Protein AF-A0A2K8WMW6-F1 (afdb_monomer_lite)

Radius of gyration: 21.66 Å; chains: 1; bounding box: 28×39×56 Å

Secondary structure (DSSP, 8-state):
--HHHHHHHHHHHHHHHHHHHHS-------SS---S---S------

Sequence (46 aa):
MNILQILEAISNYLTEGFAMIFSAEKDELPEIGVQPFECMPYAQQK

Foldseek 3Di:
DDPVVVVVVVVVVVVVVCCVVPPPPPPPPPPDPDDPDDDDDPDDDD

pLDDT: mean 75.65, std 14.51, range [47.06, 94.44]

Structure (mmCIF, N/CA/C/O backbone):
data_AF-A0A2K8WMW6-F1
#
_entry.id   AF-A0A2K8WMW6-F1
#
loop_
_atom_site.group_PDB
_atom_site.id
_atom_site.type_symbol
_atom_site.label_atom_id
_atom_site.label_alt_id
_atom_site.label_comp_id
_atom_site.label_asym_id
_atom_site.label_entity_id
_atom_site.label_seq_id
_atom_site.pdbx_PDB_ins_code
_atom_site.Cartn_x
_atom_site.Cartn_y
_atom_site.Cartn_z
_atom_site.occupancy
_atom_site.B_iso_or_equiv
_atom_site.auth_seq_id
_atom_site.auth_comp_id
_atom_site.auth_asym_id
_atom_site.auth_atom_id
_atom_site.pdbx_PDB_model_num
ATOM 1 N N . MET A 1 1 ? -20.493 0.890 16.950 1.00 57.19 1 MET A N 1
ATOM 2 C CA . MET A 1 1 ? -19.248 0.767 16.164 1.00 57.19 1 MET A CA 1
ATOM 3 C C . MET A 1 1 ? -18.338 -0.184 16.918 1.00 57.19 1 MET A C 1
ATOM 5 O O . MET A 1 1 ? -18.083 0.069 18.090 1.00 57.19 1 MET A O 1
ATOM 9 N N . ASN A 1 2 ? -17.990 -1.327 16.332 1.00 86.00 2 ASN A N 1
ATOM 10 C CA . ASN A 1 2 ? -17.229 -2.370 17.022 1.00 86.00 2 ASN A CA 1
ATOM 11 C C . ASN A 1 2 ? -15.725 -2.081 16.875 1.00 86.00 2 ASN A C 1
ATOM 13 O O . ASN A 1 2 ? -15.258 -1.843 15.766 1.00 86.00 2 ASN A O 1
ATOM 17 N N . ILE A 1 3 ? -14.969 -2.099 17.976 1.00 89.12 3 ILE A N 1
ATOM 18 C CA . ILE A 1 3 ? -13.514 -1.855 17.986 1.00 89.12 3 ILE A CA 1
ATOM 19 C C . ILE A 1 3 ? -12.780 -2.817 17.042 1.00 89.12 3 ILE A C 1
ATOM 21 O O . ILE A 1 3 ? -11.827 -2.414 16.380 1.00 89.12 3 ILE A O 1
ATOM 25 N N . LEU A 1 4 ? -13.267 -4.054 16.911 1.00 92.00 4 LEU A N 1
ATOM 26 C CA . LEU A 1 4 ? -12.701 -5.040 15.989 1.00 92.00 4 LEU A CA 1
ATOM 27 C C . LEU A 1 4 ? -12.793 -4.589 14.524 1.00 92.00 4 LEU A C 1
ATOM 29 O O . LEU A 1 4 ? -11.831 -4.736 13.783 1.00 92.00 4 LEU A O 1
ATOM 33 N N . GLN A 1 5 ? -13.905 -3.960 14.133 1.00 89.69 5 GLN A N 1
ATOM 34 C CA . GLN A 1 5 ? -14.097 -3.451 12.769 1.00 89.69 5 GLN A CA 1
ATOM 35 C C . GLN A 1 5 ? -13.179 -2.259 12.470 1.00 89.69 5 GLN A C 1
ATOM 37 O O . GLN A 1 5 ? -12.719 -2.090 11.346 1.00 89.69 5 GLN A O 1
ATOM 42 N N . ILE A 1 6 ? -12.898 -1.427 13.477 1.00 92.19 6 ILE A N 1
ATOM 43 C CA . ILE A 1 6 ? -11.989 -0.282 13.330 1.00 92.19 6 ILE A CA 1
ATOM 44 C C . ILE A 1 6 ? -10.549 -0.771 13.142 1.00 92.19 6 ILE A C 1
ATOM 46 O O . ILE A 1 6 ? -9.832 -0.254 12.290 1.00 92.19 6 ILE A O 1
ATOM 50 N N . LEU A 1 7 ? -10.130 -1.779 13.912 1.00 93.69 7 LEU A N 1
ATOM 51 C CA . LEU A 1 7 ? -8.793 -2.365 13.798 1.00 93.69 7 LEU A CA 1
ATOM 52 C C . LEU A 1 7 ? -8.573 -3.028 12.436 1.00 93.69 7 LEU A C 1
ATOM 54 O O . LEU A 1 7 ? -7.521 -2.825 11.839 1.00 93.69 7 LEU A O 1
ATOM 58 N N . GLU A 1 8 ? -9.576 -3.749 11.934 1.00 92.19 8 GLU A N 1
ATOM 59 C CA . GLU A 1 8 ? -9.550 -4.358 10.601 1.00 92.19 8 GLU A CA 1
ATOM 60 C C . GLU A 1 8 ? -9.432 -3.300 9.491 1.00 92.19 8 GLU A C 1
ATOM 62 O O . GLU A 1 8 ? -8.610 -3.424 8.584 1.00 92.19 8 GLU A O 1
ATOM 67 N N . ALA A 1 9 ? -10.187 -2.203 9.594 1.00 92.25 9 ALA A N 1
ATOM 68 C CA . ALA A 1 9 ? -10.099 -1.106 8.633 1.00 92.25 9 ALA A CA 1
ATOM 69 C C . ALA A 1 9 ? -8.705 -0.448 8.624 1.00 92.25 9 ALA A C 1
ATOM 71 O O . ALA A 1 9 ? -8.163 -0.155 7.558 1.00 92.25 9 ALA A O 1
ATOM 72 N N . ILE A 1 10 ? -8.105 -0.248 9.803 1.00 94.00 10 ILE A N 1
ATOM 73 C CA . ILE A 1 10 ? -6.755 0.319 9.933 1.00 94.00 10 ILE A CA 1
ATOM 74 C C . ILE A 1 10 ? -5.703 -0.638 9.368 1.00 94.00 10 ILE A C 1
ATOM 76 O O . ILE A 1 10 ? -4.815 -0.195 8.637 1.00 94.00 10 ILE A O 1
ATOM 80 N N . SER A 1 11 ? -5.785 -1.936 9.680 1.00 93.69 11 SER A N 1
ATOM 81 C CA . SER A 1 11 ? -4.828 -2.915 9.158 1.00 93.69 11 SER A CA 1
ATOM 82 C C . SER A 1 11 ? -4.893 -2.995 7.639 1.00 93.69 11 SER A C 1
ATOM 84 O O . SER A 1 11 ? -3.845 -2.963 6.999 1.00 93.69 11 SER A O 1
ATOM 86 N N . ASN A 1 12 ? -6.099 -3.009 7.066 1.00 93.00 12 ASN A N 1
ATOM 87 C CA . ASN A 1 12 ? -6.286 -3.066 5.618 1.00 93.00 12 ASN A CA 1
ATOM 88 C C . ASN A 1 12 ? -5.670 -1.836 4.942 1.00 93.00 12 ASN A C 1
ATOM 90 O O . ASN A 1 12 ? -4.821 -1.986 4.066 1.00 93.00 12 ASN A O 1
ATOM 94 N N . TYR A 1 13 ? -5.980 -0.635 5.439 1.00 93.00 13 TYR A N 1
ATOM 95 C CA . TYR A 1 13 ? -5.414 0.613 4.922 1.00 93.00 13 TYR A CA 1
ATOM 96 C C . TYR A 1 13 ? -3.877 0.635 4.961 1.00 93.00 13 TYR A C 1
ATOM 98 O O . TYR A 1 13 ? -3.227 1.020 3.988 1.00 93.00 13 TYR A O 1
ATOM 106 N N . LEU A 1 14 ? -3.277 0.189 6.070 1.00 94.44 14 LEU A N 1
ATOM 107 C CA . LEU A 1 14 ? -1.820 0.116 6.197 1.00 94.44 14 LEU A CA 1
ATOM 108 C C . LEU A 1 14 ? -1.213 -0.909 5.234 1.00 94.44 14 LEU A C 1
ATOM 110 O O . LEU A 1 14 ? -0.187 -0.626 4.619 1.00 94.44 14 LEU A O 1
ATOM 114 N N . THR A 1 15 ? -1.835 -2.081 5.085 1.00 91.75 15 THR A N 1
ATOM 115 C CA . THR A 1 15 ? -1.332 -3.129 4.187 1.00 91.75 15 THR A CA 1
ATOM 116 C C . THR A 1 15 ? -1.441 -2.743 2.714 1.00 91.75 15 THR A C 1
ATOM 118 O O . THR A 1 15 ? -0.501 -2.988 1.961 1.00 91.75 15 THR A O 1
ATOM 121 N N . GLU A 1 16 ? -2.525 -2.077 2.312 1.00 89.25 16 GLU A N 1
ATOM 122 C CA . GLU A 1 16 ? -2.710 -1.571 0.949 1.00 89.25 16 GLU A CA 1
ATOM 123 C C . GLU A 1 16 ? -1.712 -0.459 0.630 1.00 89.25 16 GLU A C 1
ATOM 125 O O . GLU A 1 16 ? -1.055 -0.504 -0.409 1.00 89.25 16 GLU A O 1
ATOM 130 N N . GLY A 1 17 ? -1.538 0.506 1.539 1.00 88.25 17 GLY A N 1
ATOM 131 C CA . GLY A 1 17 ? -0.560 1.580 1.364 1.00 88.25 17 GLY A CA 1
ATOM 132 C C . GLY A 1 17 ? 0.877 1.059 1.314 1.00 88.25 17 GLY A C 1
ATOM 133 O O . GLY A 1 17 ? 1.671 1.499 0.484 1.00 88.25 17 GLY A O 1
ATOM 134 N N . PHE A 1 18 ? 1.209 0.077 2.156 1.00 91.81 18 PHE A N 1
ATOM 135 C CA . PHE A 1 18 ? 2.523 -0.561 2.138 1.00 91.81 18 PHE A CA 1
ATOM 136 C C . PHE A 1 18 ? 2.760 -1.328 0.835 1.00 91.81 18 PHE A C 1
ATOM 138 O O . PHE A 1 18 ? 3.819 -1.185 0.229 1.00 91.81 18 PHE A O 1
ATOM 145 N N . ALA A 1 19 ? 1.773 -2.101 0.377 1.00 88.00 19 ALA A N 1
ATOM 146 C CA . ALA A 1 19 ? 1.858 -2.794 -0.899 1.00 88.00 19 ALA A CA 1
ATOM 147 C C . ALA A 1 19 ? 1.981 -1.802 -2.060 1.00 88.00 19 ALA A C 1
ATOM 149 O O . ALA A 1 19 ? 2.810 -2.014 -2.920 1.00 88.00 19 ALA A O 1
ATOM 150 N N . MET A 1 20 ? 1.248 -0.691 -2.070 1.00 82.12 20 MET A N 1
ATOM 151 C CA . MET A 1 20 ? 1.344 0.306 -3.141 1.00 82.12 20 MET A CA 1
ATOM 152 C C . MET A 1 20 ? 2.728 0.969 -3.230 1.00 82.12 20 MET A C 1
ATOM 154 O O . MET A 1 20 ? 3.223 1.191 -4.328 1.00 82.12 20 MET A O 1
ATOM 158 N N . ILE A 1 21 ? 3.350 1.293 -2.091 1.00 86.75 21 ILE A N 1
ATOM 159 C CA . ILE A 1 21 ? 4.645 1.999 -2.051 1.00 86.75 21 ILE A CA 1
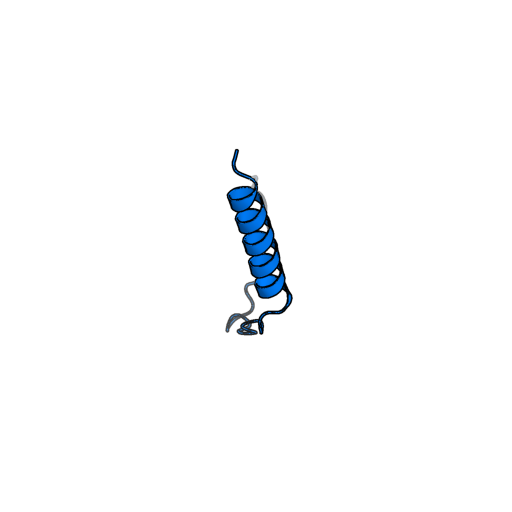ATOM 160 C C . ILE A 1 21 ? 5.821 1.041 -2.269 1.00 86.75 21 ILE A C 1
ATOM 162 O O . ILE A 1 21 ? 6.820 1.418 -2.875 1.00 86.75 21 ILE A O 1
ATOM 166 N N . PHE A 1 22 ? 5.727 -0.178 -1.732 1.00 86.50 22 PHE A N 1
ATOM 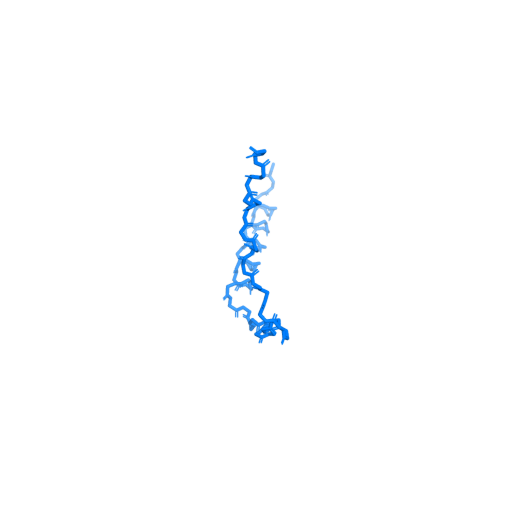167 C CA . PHE A 1 22 ? 6.844 -1.123 -1.675 1.00 86.50 22 PHE A CA 1
ATOM 168 C C . PHE A 1 22 ? 6.623 -2.395 -2.494 1.00 86.50 22 PHE A C 1
ATOM 170 O O . PHE A 1 22 ? 7.484 -3.279 -2.471 1.00 86.50 22 PHE A O 1
ATOM 177 N N . SER A 1 23 ? 5.501 -2.539 -3.207 1.00 80.75 23 SER A N 1
ATOM 178 C CA . SER A 1 23 ? 5.395 -3.596 -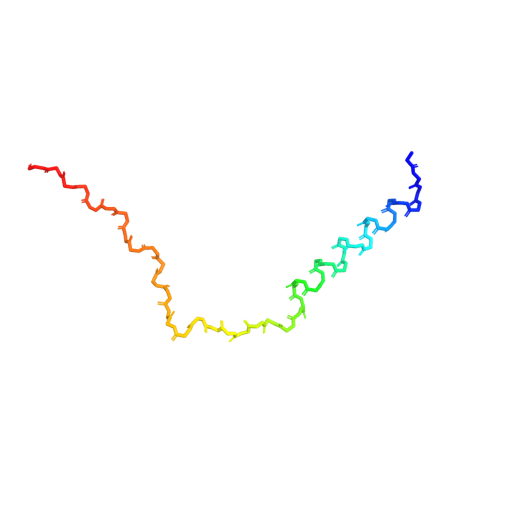4.213 1.00 80.75 23 SER A CA 1
ATOM 179 C C . SER A 1 23 ? 6.487 -3.391 -5.243 1.00 80.75 23 SER A C 1
ATOM 181 O O . SER A 1 23 ? 6.802 -2.254 -5.588 1.00 80.75 23 SER A 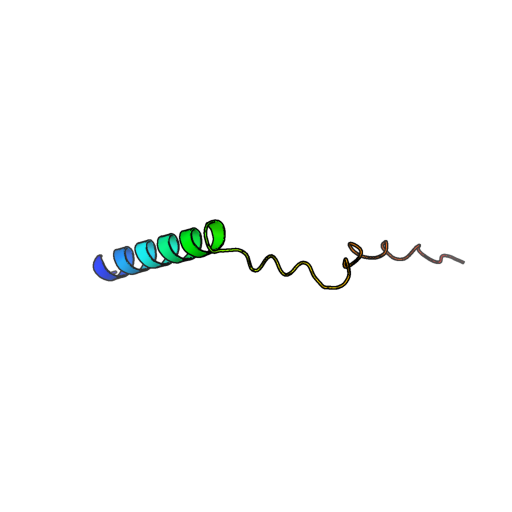O 1
ATOM 183 N N . ALA A 1 24 ? 7.018 -4.497 -5.758 1.00 75.12 24 ALA A N 1
ATOM 184 C CA . ALA A 1 24 ? 7.770 -4.458 -6.995 1.00 75.12 24 ALA A CA 1
ATOM 185 C C . ALA A 1 24 ? 6.886 -3.765 -8.036 1.00 75.12 24 ALA A C 1
ATOM 187 O O . ALA A 1 24 ? 5.851 -4.308 -8.436 1.00 75.12 24 ALA A O 1
ATOM 188 N N . GLU A 1 25 ? 7.253 -2.534 -8.385 1.00 68.31 25 GLU A N 1
ATOM 189 C CA . GLU A 1 25 ? 6.610 -1.794 -9.450 1.00 68.31 25 GLU A CA 1
ATOM 190 C C . GLU A 1 25 ? 6.665 -2.705 -10.676 1.00 68.31 25 GLU A C 1
ATOM 192 O O . GLU A 1 25 ? 7.696 -3.319 -10.976 1.00 68.31 25 GLU A O 1
ATOM 197 N N . LYS A 1 26 ? 5.535 -2.864 -11.369 1.00 63.97 26 LYS A N 1
ATOM 198 C CA . LYS A 1 26 ? 5.628 -3.271 -12.762 1.00 63.97 26 LYS A CA 1
ATOM 199 C C . LYS A 1 26 ? 6.291 -2.088 -13.452 1.00 63.97 26 LYS A C 1
ATOM 201 O O . LYS A 1 26 ? 5.595 -1.231 -13.979 1.00 63.97 26 LYS A O 1
ATOM 206 N N . ASP A 1 27 ? 7.621 -2.074 -13.445 1.00 59.50 27 ASP A N 1
ATOM 20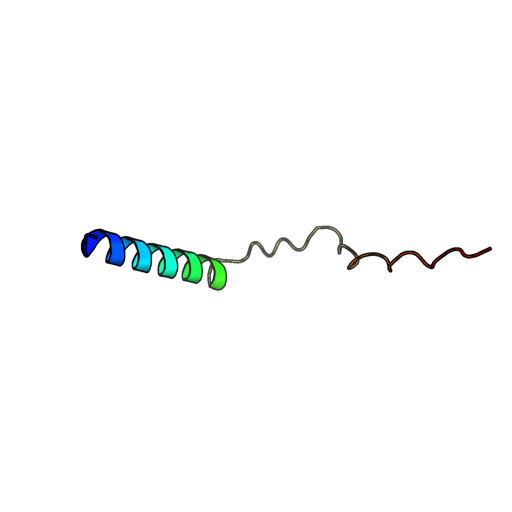7 C CA . ASP A 1 27 ? 8.498 -1.233 -14.266 1.00 59.50 27 ASP A CA 1
ATOM 208 C C . ASP A 1 27 ? 8.322 -1.568 -15.763 1.00 59.50 27 ASP A C 1
ATOM 210 O O . ASP A 1 27 ? 9.245 -1.486 -16.574 1.00 59.50 27 ASP A O 1
ATOM 214 N N . GLU A 1 28 ? 7.117 -1.973 -16.165 1.00 64.69 28 GLU A N 1
ATOM 215 C CA . GLU A 1 28 ? 6.672 -1.908 -17.537 1.00 64.69 28 GLU A CA 1
ATOM 216 C C . GLU A 1 28 ? 6.486 -0.423 -17.832 1.00 64.69 28 GLU A C 1
ATOM 218 O O . GLU A 1 28 ? 5.390 0.138 -17.773 1.00 64.69 28 GLU A O 1
ATOM 223 N N . LEU A 1 29 ? 7.611 0.228 -18.134 1.00 66.25 29 LEU A N 1
ATOM 224 C CA . LEU A 1 29 ? 7.596 1.446 -18.917 1.00 66.25 29 LEU A CA 1
ATOM 225 C C . LEU A 1 29 ? 6.670 1.176 -20.109 1.00 66.25 29 LEU A C 1
ATOM 227 O O . LEU A 1 29 ? 6.816 0.131 -20.755 1.00 66.25 29 LEU A O 1
ATOM 231 N N . PRO A 1 30 ? 5.710 2.065 -20.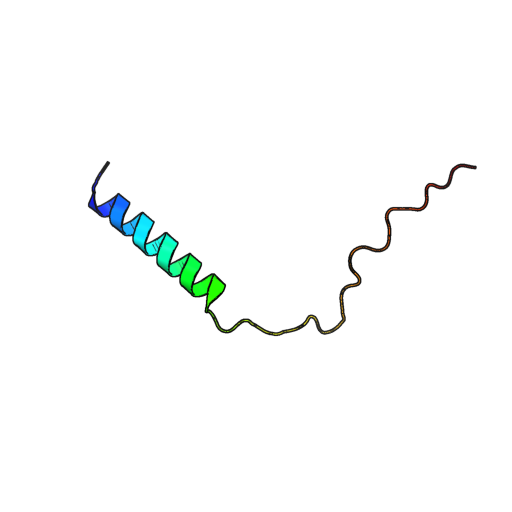402 1.00 65.50 30 PRO A N 1
ATOM 232 C CA . PRO A 1 30 ? 4.888 1.889 -21.586 1.00 65.50 30 PRO A CA 1
ATOM 233 C C . PRO A 1 30 ? 5.824 1.707 -22.787 1.00 65.50 30 PRO A C 1
ATOM 235 O O . PRO A 1 30 ? 6.797 2.453 -22.917 1.00 65.50 30 PRO A O 1
ATOM 238 N N . GLU A 1 31 ? 5.554 0.710 -23.643 1.00 66.75 31 GLU A N 1
ATOM 239 C CA . GLU A 1 31 ? 6.430 0.342 -24.777 1.00 66.75 31 GLU A CA 1
ATOM 240 C C . GLU A 1 31 ? 6.799 1.549 -25.658 1.00 66.75 31 GLU A C 1
ATOM 242 O O . GLU A 1 31 ? 7.821 1.555 -26.343 1.00 66.75 31 GLU A O 1
ATOM 247 N N . ILE A 1 32 ? 5.970 2.593 -25.619 1.00 69.31 32 ILE A N 1
ATOM 248 C CA . ILE A 1 32 ? 6.203 3.885 -26.242 1.00 69.31 32 ILE A CA 1
ATOM 249 C C . ILE A 1 32 ? 5.962 4.958 -25.179 1.00 69.31 32 ILE A C 1
ATOM 251 O O . ILE A 1 32 ? 4.921 4.965 -24.520 1.00 69.31 32 ILE A O 1
ATOM 255 N N . GLY A 1 33 ? 6.908 5.889 -25.033 1.00 62.97 33 GLY A N 1
ATOM 256 C CA . GLY A 1 33 ? 6.737 7.058 -24.176 1.00 62.97 33 GLY A CA 1
ATOM 257 C C . GLY A 1 33 ? 5.493 7.833 -24.601 1.00 62.97 33 GLY A C 1
ATOM 258 O O . GLY A 1 33 ? 5.476 8.451 -25.665 1.00 62.97 33 GLY A O 1
ATOM 259 N N . VAL A 1 34 ? 4.433 7.781 -23.794 1.00 64.19 34 VAL A N 1
ATOM 260 C CA . VAL A 1 34 ? 3.251 8.612 -24.018 1.00 64.19 34 VAL A CA 1
ATOM 261 C C . VAL A 1 34 ? 3.697 10.052 -23.819 1.00 64.19 34 VAL A C 1
ATOM 263 O O . VAL A 1 34 ? 4.111 10.441 -22.727 1.00 64.19 34 VAL A O 1
ATOM 266 N N . GLN A 1 35 ? 3.666 10.832 -24.896 1.00 64.50 35 GLN A N 1
ATOM 267 C CA . GLN A 1 35 ? 3.987 12.249 -24.833 1.00 64.50 35 GLN A CA 1
ATOM 268 C C . GLN A 1 35 ? 2.999 12.900 -23.846 1.00 64.50 35 GLN A C 1
ATOM 270 O O . GLN A 1 35 ? 1.790 12.713 -24.011 1.00 64.50 35 GLN A O 1
ATOM 275 N N . PRO A 1 36 ? 3.463 13.600 -22.794 1.00 64.19 36 PRO A N 1
ATOM 276 C CA . PRO A 1 36 ? 2.570 14.242 -21.840 1.00 64.19 36 PRO A CA 1
ATOM 277 C C . PRO A 1 36 ? 1.738 15.279 -22.595 1.00 64.19 36 PRO A C 1
ATOM 279 O O . PRO A 1 36 ? 2.286 16.289 -23.013 1.00 64.19 36 PRO A O 1
ATOM 282 N N . PHE A 1 37 ? 0.458 14.947 -22.807 1.00 60.22 37 PHE A N 1
ATOM 283 C CA . PHE A 1 37 ? -0.596 15.715 -23.477 1.00 60.22 37 PHE A CA 1
ATOM 284 C C . PHE A 1 37 ? -0.075 16.720 -24.508 1.00 60.22 37 PHE A C 1
ATOM 286 O O . PHE A 1 37 ? 0.310 17.834 -24.148 1.00 60.22 37 PHE A O 1
ATOM 293 N N . GLU A 1 38 ? -0.117 16.331 -25.791 1.00 58.59 38 GLU A N 1
ATOM 294 C CA . GLU A 1 38 ? 0.050 17.266 -26.906 1.00 58.59 38 GLU A CA 1
ATOM 295 C C . GLU A 1 38 ? -0.696 18.556 -26.578 1.00 58.59 38 GLU A C 1
ATOM 297 O O . GLU A 1 38 ? -1.876 18.540 -26.215 1.00 58.59 38 GLU A O 1
ATOM 302 N N . CYS A 1 39 ? 0.069 19.643 -26.591 1.00 56.50 39 CYS A N 1
ATOM 303 C CA . CYS A 1 39 ? -0.300 20.962 -26.130 1.00 56.50 39 CYS A CA 1
ATOM 304 C C . CYS A 1 39 ? -1.773 21.278 -26.406 1.00 56.50 39 CYS A C 1
ATOM 306 O O . CYS A 1 39 ? -2.257 21.074 -27.521 1.00 56.50 39 CYS A O 1
ATOM 308 N N . MET A 1 40 ? -2.455 21.814 -25.386 1.00 59.56 40 MET A N 1
ATOM 309 C CA . MET A 1 40 ? -3.760 22.470 -25.508 1.00 59.56 40 MET A CA 1
ATOM 310 C C . MET A 1 40 ? -3.902 23.130 -26.887 1.00 59.56 40 MET A C 1
ATOM 312 O O . MET A 1 40 ? -2.952 23.786 -27.329 1.00 59.56 40 MET A O 1
ATOM 316 N N . PRO A 1 41 ? -5.050 22.973 -27.566 1.00 60.22 41 PRO A N 1
ATOM 317 C CA . PRO A 1 41 ? -5.192 23.391 -28.951 1.00 60.22 41 PRO A CA 1
ATOM 318 C C . PRO A 1 41 ? -4.776 24.854 -29.091 1.00 60.22 41 PRO A C 1
ATOM 320 O O . PRO A 1 41 ? -5.327 25.720 -28.407 1.00 60.22 41 PRO A O 1
ATOM 323 N N . TYR A 1 42 ? -3.809 25.137 -29.971 1.00 60.28 42 TYR A N 1
ATOM 324 C CA . TYR A 1 42 ? -3.541 26.508 -30.392 1.00 60.28 42 TYR A CA 1
ATOM 325 C C . TYR A 1 42 ? -4.855 27.051 -30.943 1.00 60.28 42 TYR A C 1
ATOM 327 O O . TYR A 1 42 ? -5.333 26.590 -31.979 1.00 60.28 42 TYR A O 1
ATOM 335 N N . ALA A 1 43 ? -5.484 27.956 -30.194 1.00 63.03 43 ALA A N 1
ATOM 336 C CA . ALA A 1 43 ? -6.769 28.523 -30.548 1.00 63.03 43 ALA A CA 1
ATOM 337 C C . ALA A 1 43 ? -6.682 29.091 -31.969 1.00 63.03 43 ALA A C 1
ATOM 339 O O . ALA A 1 43 ? -6.026 30.103 -32.209 1.00 63.03 43 ALA A O 1
ATOM 340 N N . GLN A 1 44 ? -7.337 28.425 -32.919 1.00 64.00 44 GLN A N 1
ATOM 341 C CA . GLN A 1 44 ? -7.579 28.994 -34.232 1.00 64.00 44 GLN A CA 1
ATOM 342 C C . GLN A 1 44 ? -8.602 30.114 -34.053 1.00 64.00 44 GLN A C 1
ATOM 344 O O . GLN A 1 44 ? -9.807 29.869 -33.983 1.00 64.00 44 GLN A O 1
ATOM 349 N N . GLN A 1 45 ? -8.127 31.352 -33.965 1.00 57.34 45 GLN A N 1
ATOM 350 C CA . GLN A 1 45 ? -8.960 32.522 -34.205 1.00 57.34 45 GLN A CA 1
ATOM 351 C C . GLN A 1 45 ? -8.488 33.201 -35.492 1.00 57.34 45 GLN A C 1
ATOM 353 O O . GLN A 1 45 ? -7.442 33.834 -35.510 1.00 57.34 45 GLN A O 1
ATOM 358 N N . LYS A 1 46 ? -9.287 32.924 -36.535 1.00 47.06 46 LYS A N 1
ATOM 359 C CA . LYS A 1 46 ? -9.502 33.596 -37.831 1.00 47.06 46 LYS A CA 1
ATOM 360 C C . LYS A 1 46 ? -8.475 34.608 -38.330 1.00 47.06 46 LYS A C 1
ATOM 362 O O . LYS A 1 46 ? -8.367 35.686 -37.713 1.00 47.06 46 LYS A O 1
#